Protein AF-A0A259ZW05-F1 (afdb_monomer_lite)

pLDDT: mean 81.05, std 14.57, range [41.16, 97.31]

Structure (mmCIF, N/CA/C/O backbone):
data_AF-A0A259ZW05-F1
#
_entry.id   AF-A0A259ZW05-F1
#
loop_
_atom_site.group_PDB
_atom_site.id
_atom_site.type_symbol
_atom_site.label_atom_id
_atom_site.label_alt_id
_atom_site.label_comp_id
_atom_site.label_asym_id
_atom_site.label_entity_id
_atom_site.label_seq_id
_atom_site.pdbx_PDB_ins_code
_atom_site.Cartn_x
_atom_site.Cartn_y
_atom_site.Cartn_z
_atom_site.occupancy
_atom_site.B_iso_or_equiv
_atom_site.auth_seq_id
_atom_site.auth_comp_id
_atom_site.auth_asym_id
_atom_site.auth_atom_id
_atom_site.pdbx_PDB_model_num
ATOM 1 N N . MET A 1 1 ? 11.829 -1.888 -24.736 1.00 62.25 1 MET A N 1
ATOM 2 C CA . MET A 1 1 ? 12.852 -2.125 -25.777 1.00 62.25 1 MET A CA 1
ATOM 3 C C . MET A 1 1 ? 13.952 -1.105 -25.555 1.00 62.25 1 MET A C 1
ATOM 5 O O . MET A 1 1 ? 13.604 0.051 -25.395 1.00 62.25 1 MET A O 1
ATOM 9 N N . TRP A 1 2 ? 15.216 -1.512 -25.467 1.00 65.75 2 TRP A N 1
ATOM 10 C CA . TRP A 1 2 ? 16.368 -0.613 -25.309 1.00 65.75 2 TRP A CA 1
ATOM 11 C C . TRP A 1 2 ? 17.297 -0.827 -26.500 1.00 65.75 2 TRP A C 1
ATOM 13 O O . TRP A 1 2 ? 17.481 -1.969 -26.917 1.00 65.75 2 TRP A O 1
ATOM 23 N N . LEU A 1 3 ? 17.850 0.248 -27.059 1.00 66.75 3 LEU A N 1
ATOM 24 C CA . LEU A 1 3 ? 18.883 0.150 -28.090 1.00 66.75 3 LEU A CA 1
ATOM 25 C C . LEU A 1 3 ? 20.243 0.189 -27.399 1.00 66.75 3 LEU A C 1
ATOM 27 O O . LEU A 1 3 ? 20.472 1.055 -26.555 1.00 66.75 3 LEU A O 1
ATOM 31 N N . VAL A 1 4 ? 21.122 -0.752 -27.735 1.00 68.88 4 VAL A N 1
ATOM 32 C CA . VAL A 1 4 ? 22.474 -0.839 -27.173 1.00 68.88 4 VAL A CA 1
ATOM 33 C C . VAL A 1 4 ? 23.469 -0.596 -28.299 1.00 68.88 4 VAL A C 1
ATOM 35 O O . VAL A 1 4 ? 23.402 -1.272 -29.325 1.00 68.88 4 VAL A O 1
ATOM 38 N N . ASP A 1 5 ? 24.346 0.392 -28.132 1.00 72.69 5 ASP A N 1
ATOM 39 C CA . ASP A 1 5 ? 25.420 0.655 -29.094 1.00 72.69 5 ASP A CA 1
ATOM 40 C C . ASP A 1 5 ? 26.638 -0.265 -28.886 1.00 72.69 5 ASP A C 1
ATOM 42 O O . ASP A 1 5 ? 26.682 -1.089 -27.970 1.00 72.69 5 ASP A O 1
ATOM 46 N N . ASP A 1 6 ? 27.637 -0.143 -29.758 1.00 75.75 6 ASP A N 1
ATOM 47 C CA . ASP A 1 6 ? 28.875 -0.933 -29.735 1.00 75.75 6 ASP A CA 1
ATOM 48 C C . ASP A 1 6 ? 29.765 -0.666 -28.506 1.00 75.75 6 ASP A C 1
ATOM 50 O O . ASP A 1 6 ? 30.640 -1.474 -28.187 1.00 75.75 6 ASP A O 1
ATOM 54 N N . TRP A 1 7 ? 29.504 0.418 -27.772 1.00 74.81 7 TRP A N 1
ATOM 55 C CA . TRP A 1 7 ? 30.133 0.740 -26.491 1.00 74.81 7 TRP A CA 1
ATOM 56 C C . TRP A 1 7 ? 29.320 0.272 -25.275 1.00 74.81 7 TRP A C 1
ATOM 58 O O . TRP A 1 7 ? 29.722 0.528 -24.138 1.00 74.81 7 TRP A O 1
ATOM 68 N N . GLY A 1 8 ? 28.196 -0.420 -25.483 1.00 71.00 8 GLY A N 1
ATOM 69 C CA . GLY A 1 8 ? 27.360 -0.966 -24.412 1.00 71.00 8 GLY A CA 1
ATOM 70 C C . GLY A 1 8 ? 26.461 0.064 -23.723 1.00 71.00 8 GLY A C 1
ATOM 71 O O . GLY A 1 8 ? 25.930 -0.214 -22.645 1.00 71.00 8 GLY A O 1
ATOM 72 N N . ARG A 1 9 ? 26.270 1.255 -24.303 1.00 73.44 9 ARG A N 1
ATOM 73 C CA . ARG A 1 9 ? 25.361 2.267 -23.749 1.00 73.44 9 ARG A CA 1
ATOM 74 C C . ARG A 1 9 ? 23.930 1.921 -24.135 1.00 73.44 9 ARG A C 1
ATOM 76 O O . ARG A 1 9 ? 23.610 1.812 -25.315 1.00 73.44 9 ARG A O 1
ATOM 83 N N . ALA A 1 10 ? 23.068 1.777 -23.132 1.00 72.75 10 ALA A N 1
ATOM 84 C CA . ALA A 1 10 ? 21.645 1.555 -23.335 1.00 72.75 10 ALA A CA 1
ATOM 85 C C . ALA A 1 10 ? 20.912 2.898 -23.465 1.00 72.75 10 ALA A C 1
ATOM 87 O O . ALA A 1 10 ? 20.988 3.746 -22.574 1.00 72.75 10 ALA A O 1
ATOM 88 N N . VAL A 1 11 ? 20.177 3.076 -24.560 1.00 67.12 11 VAL A N 1
ATOM 89 C CA . VAL A 1 11 ? 19.339 4.252 -24.811 1.00 67.12 11 VAL A CA 1
ATOM 90 C C . VAL A 1 11 ? 17.885 3.811 -24.900 1.00 67.12 11 VAL A C 1
ATOM 92 O O . VAL A 1 11 ? 17.554 2.861 -25.616 1.00 67.12 11 VAL A O 1
ATOM 95 N N . GLU A 1 12 ? 17.015 4.496 -24.158 1.00 61.53 12 GLU A N 1
ATOM 96 C CA . GLU A 1 12 ? 15.575 4.307 -24.283 1.00 61.53 12 GLU A CA 1
ATOM 97 C C . GLU A 1 12 ? 15.138 4.894 -25.632 1.00 61.53 12 GLU A C 1
ATOM 99 O O . GLU A 1 12 ? 15.329 6.091 -25.862 1.00 61.53 12 GLU A O 1
ATOM 104 N N . PRO A 1 13 ? 14.597 4.083 -26.555 1.00 63.75 13 PRO A N 1
ATOM 105 C CA . PRO A 1 13 ? 14.152 4.576 -27.841 1.00 63.75 13 PRO A CA 1
ATOM 106 C C . PRO A 1 13 ? 12.930 5.471 -27.632 1.00 63.75 13 PRO A C 1
ATOM 108 O O . PRO A 1 13 ? 11.818 4.997 -27.400 1.00 63.75 13 PRO A O 1
ATOM 111 N N . THR A 1 14 ? 13.142 6.778 -27.726 1.00 63.81 14 THR A N 1
ATOM 112 C CA . THR A 1 14 ? 12.075 7.772 -27.817 1.00 63.81 14 THR A CA 1
ATOM 113 C C . THR A 1 14 ? 11.709 8.015 -29.278 1.00 63.81 14 THR A C 1
ATOM 115 O O . THR A 1 14 ? 12.445 7.652 -30.201 1.00 63.81 14 THR A O 1
ATOM 118 N N . LEU A 1 15 ? 10.535 8.606 -29.512 1.00 67.25 15 LEU A N 1
ATOM 119 C CA . LEU A 1 15 ? 10.143 9.010 -30.858 1.00 67.25 15 LEU A CA 1
ATOM 120 C C . LEU A 1 15 ? 11.177 10.002 -31.408 1.00 67.25 15 LEU A C 1
ATOM 122 O O . LEU A 1 15 ? 11.442 11.003 -30.738 1.00 67.25 15 LEU A O 1
ATOM 126 N N . PRO A 1 16 ? 11.734 9.770 -32.614 1.00 66.62 16 PRO A N 1
ATOM 127 C CA . PRO A 1 16 ? 12.626 10.732 -33.244 1.00 66.62 16 PRO A CA 1
ATOM 128 C C . PRO A 1 16 ? 11.938 12.092 -33.304 1.00 66.62 16 PRO A C 1
ATOM 130 O O . PRO A 1 16 ? 10.786 12.179 -33.723 1.00 66.62 16 PRO A O 1
ATOM 133 N N . ILE A 1 17 ? 12.616 13.148 -32.875 1.00 73.25 17 ILE A N 1
ATOM 134 C CA . ILE A 1 17 ? 12.099 14.518 -32.939 1.00 73.25 17 ILE A CA 1
ATOM 135 C C . ILE A 1 17 ? 12.639 15.205 -34.192 1.00 73.25 17 ILE A C 1
ATOM 137 O O . ILE A 1 17 ? 13.817 15.082 -34.521 1.00 73.25 17 ILE A O 1
ATOM 141 N N . GLY A 1 18 ? 11.759 15.890 -34.924 1.00 66.50 18 GLY A N 1
ATOM 142 C CA . GLY A 1 18 ? 12.154 16.714 -36.068 1.00 66.50 18 GLY A CA 1
ATOM 143 C C . GLY A 1 18 ? 12.837 18.013 -35.631 1.00 66.50 18 GLY A C 1
ATOM 144 O O . GLY A 1 18 ? 12.901 18.325 -34.443 1.00 66.50 18 GLY A O 1
ATOM 145 N N . GLU A 1 19 ? 13.283 18.818 -36.597 1.00 72.62 19 GLU A N 1
ATOM 146 C CA . GLU A 1 19 ? 14.005 20.084 -36.356 1.00 72.62 19 GLU A CA 1
ATOM 147 C C . GLU A 1 19 ? 13.226 21.098 -35.495 1.00 72.62 19 GLU A C 1
ATOM 149 O O . GLU A 1 19 ? 13.811 21.991 -34.891 1.00 72.62 19 GLU A O 1
ATOM 154 N N . CYS A 1 20 ? 11.905 20.937 -35.392 1.00 76.00 20 CYS A N 1
ATOM 155 C CA . CYS A 1 20 ? 11.025 21.781 -34.585 1.00 76.00 20 CYS A CA 1
ATOM 156 C C . CYS A 1 20 ? 10.724 21.205 -33.186 1.00 76.00 20 CYS A C 1
ATOM 158 O O . CYS A 1 20 ? 9.842 21.716 -32.500 1.00 76.00 20 CYS A O 1
ATOM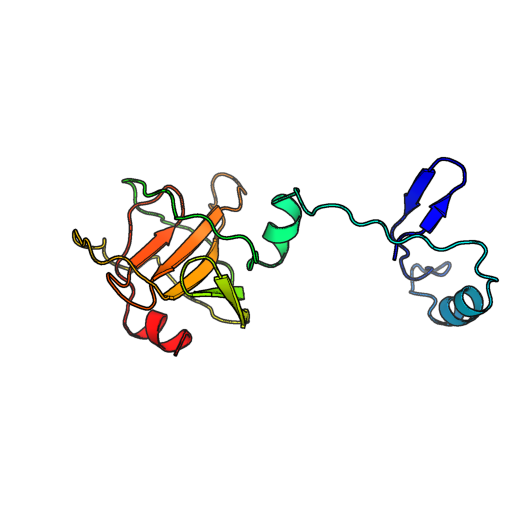 160 N N . GLY A 1 21 ? 11.372 20.105 -32.783 1.00 71.25 21 GLY A N 1
ATOM 161 C CA . GLY A 1 21 ? 11.099 19.416 -31.513 1.00 71.25 21 GLY A CA 1
ATOM 162 C C . GLY A 1 21 ? 9.785 18.623 -31.485 1.00 71.25 21 GLY A C 1
ATOM 163 O O . GLY A 1 21 ? 9.381 18.136 -30.433 1.00 71.25 21 GLY A O 1
ATOM 164 N N . VAL A 1 22 ? 9.107 18.480 -32.629 1.00 72.00 22 VAL A N 1
ATOM 165 C CA . VAL A 1 22 ? 7.852 17.723 -32.753 1.00 72.00 22 VAL A CA 1
ATOM 166 C C . VAL A 1 22 ? 8.160 16.245 -33.035 1.00 72.00 22 VAL A C 1
ATOM 168 O O . VAL A 1 22 ? 9.042 15.972 -33.857 1.00 72.00 22 VAL A O 1
ATOM 171 N N . PRO A 1 23 ? 7.440 15.286 -32.416 1.00 71.88 23 PRO A N 1
ATOM 172 C CA . PRO A 1 23 ? 7.599 13.865 -32.709 1.00 71.88 23 PRO A CA 1
ATOM 173 C C . PRO A 1 23 ? 7.392 13.557 -34.196 1.00 71.88 23 PRO A C 1
ATOM 175 O O . PRO A 1 23 ? 6.318 13.761 -34.763 1.00 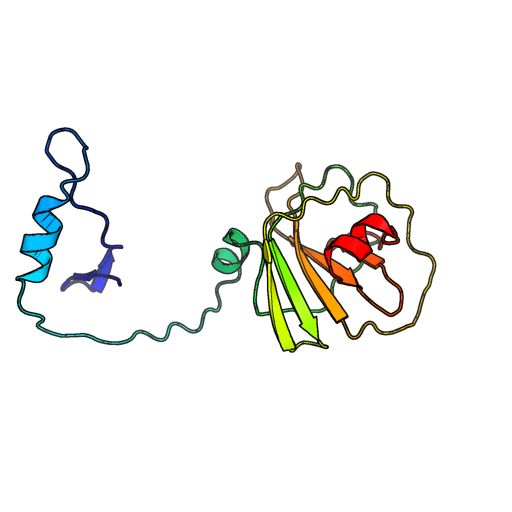71.88 23 PRO A O 1
ATOM 178 N N . ASN A 1 24 ? 8.430 13.026 -34.830 1.00 71.38 24 ASN A N 1
ATOM 179 C CA . ASN A 1 24 ? 8.428 12.585 -36.213 1.00 71.38 24 ASN A CA 1
ATOM 180 C C . ASN A 1 24 ? 7.947 11.131 -36.280 1.00 71.38 24 ASN A C 1
ATOM 182 O O . ASN A 1 24 ? 8.724 10.181 -36.379 1.00 71.38 24 ASN A O 1
ATOM 186 N N . VAL A 1 25 ? 6.628 10.957 -36.229 1.00 69.88 25 VAL A N 1
ATOM 187 C CA . VAL A 1 25 ? 5.980 9.638 -36.304 1.00 69.88 25 VAL A CA 1
ATOM 188 C C . VAL A 1 25 ? 6.253 8.903 -37.621 1.00 69.88 25 VAL A C 1
ATOM 190 O O . VAL A 1 25 ? 6.273 7.674 -37.635 1.00 69.88 25 VAL A O 1
ATOM 193 N N . SER A 1 26 ? 6.534 9.622 -38.715 1.00 68.69 26 SER A N 1
ATOM 194 C CA . SER A 1 26 ? 6.933 9.011 -39.992 1.00 68.69 26 SER A CA 1
ATOM 195 C C . SER A 1 26 ? 8.258 8.253 -39.898 1.00 68.69 26 SER A C 1
ATOM 197 O O . SER A 1 26 ? 8.402 7.220 -40.548 1.00 68.69 26 SER A O 1
ATOM 199 N N . ALA A 1 27 ? 9.183 8.681 -39.033 1.00 68.56 27 ALA A N 1
ATOM 200 C CA . ALA A 1 27 ? 10.466 8.005 -38.842 1.00 68.56 27 ALA A CA 1
ATOM 201 C C . ALA A 1 27 ? 10.326 6.609 -38.199 1.00 68.56 27 ALA A C 1
ATOM 203 O O . ALA A 1 27 ? 11.192 5.756 -38.382 1.00 68.56 27 ALA A O 1
ATOM 204 N N . ILE A 1 28 ? 9.212 6.320 -37.511 1.00 70.12 28 ILE A N 1
ATOM 205 C CA . ILE A 1 28 ? 8.919 4.972 -36.988 1.00 70.12 28 ILE A CA 1
ATOM 206 C C . ILE A 1 28 ? 8.817 3.962 -38.134 1.00 70.12 28 ILE A C 1
ATOM 208 O O . ILE A 1 28 ? 9.280 2.827 -38.011 1.00 70.12 28 ILE A O 1
ATOM 212 N N . ALA A 1 29 ? 8.206 4.361 -39.254 1.00 69.88 29 ALA A N 1
ATOM 213 C CA . ALA A 1 29 ? 8.060 3.489 -40.412 1.00 69.88 29 ALA A CA 1
ATOM 214 C C . ALA A 1 29 ? 9.422 3.127 -41.020 1.00 69.88 29 ALA A C 1
ATOM 216 O O . ALA A 1 29 ? 9.569 2.026 -41.540 1.00 69.88 29 ALA A O 1
ATOM 217 N N . ASP A 1 30 ? 10.412 4.013 -40.916 1.00 71.25 30 ASP A N 1
ATOM 218 C CA . ASP A 1 30 ? 11.773 3.764 -41.389 1.00 71.25 30 ASP A CA 1
ATOM 219 C C . ASP A 1 30 ? 12.589 2.927 -40.398 1.00 71.25 30 ASP A C 1
ATOM 221 O O . ASP A 1 30 ? 13.294 2.014 -40.822 1.00 71.25 30 ASP A O 1
ATOM 225 N N . ILE A 1 31 ? 12.406 3.124 -39.086 1.00 68.50 31 ILE A N 1
ATOM 226 C CA . ILE A 1 31 ? 12.978 2.238 -38.053 1.00 68.50 31 ILE A CA 1
ATOM 227 C C . ILE A 1 31 ? 12.490 0.795 -38.249 1.00 68.50 31 ILE A C 1
ATOM 229 O O . ILE A 1 31 ? 13.281 -0.141 -38.168 1.00 68.50 31 ILE A O 1
ATOM 233 N N . ARG A 1 32 ? 11.209 0.596 -38.586 1.00 70.06 32 ARG A N 1
ATOM 234 C CA . ARG A 1 32 ? 10.643 -0.737 -38.876 1.00 70.06 32 ARG A CA 1
ATOM 235 C C . ARG A 1 32 ? 11.225 -1.413 -40.122 1.00 70.06 32 ARG A C 1
ATOM 237 O O . ARG A 1 32 ? 11.030 -2.612 -40.286 1.00 70.06 32 ARG A O 1
ATOM 244 N N . LYS A 1 33 ? 11.897 -0.668 -41.004 1.00 76.62 33 LYS A N 1
ATOM 245 C CA . LYS A 1 33 ? 12.575 -1.217 -42.191 1.00 76.62 33 LYS A CA 1
ATOM 246 C C . LYS A 1 33 ? 14.017 -1.638 -41.899 1.00 76.62 33 LYS A C 1
ATOM 248 O O . LYS A 1 33 ? 14.642 -2.239 -42.771 1.00 76.62 33 LYS A O 1
ATOM 253 N N . LEU A 1 34 ? 14.561 -1.305 -40.726 1.00 74.38 34 LEU A N 1
ATOM 254 C CA . LEU A 1 34 ? 15.914 -1.702 -40.350 1.00 74.38 34 LEU A CA 1
ATOM 255 C C . LEU A 1 34 ? 15.997 -3.223 -40.216 1.00 74.38 34 LEU A C 1
ATOM 257 O O . LEU A 1 34 ? 15.098 -3.872 -39.683 1.00 74.38 34 LEU A O 1
ATOM 261 N N . TYR A 1 35 ? 17.100 -3.786 -40.701 1.00 75.00 35 TYR A N 1
ATOM 262 C CA . TYR A 1 35 ? 17.367 -5.207 -40.552 1.00 75.00 35 TYR A CA 1
ATOM 263 C C . TYR A 1 35 ? 17.788 -5.488 -39.108 1.00 75.00 35 TYR A C 1
ATOM 265 O O . TYR A 1 35 ? 18.792 -4.950 -38.637 1.00 75.00 35 TYR A O 1
ATOM 273 N N . LEU A 1 36 ? 17.018 -6.316 -38.402 1.00 72.12 36 LEU A N 1
ATOM 274 C CA . LEU A 1 36 ? 17.359 -6.746 -37.052 1.00 72.12 36 LEU A CA 1
ATOM 275 C C . LEU A 1 36 ? 18.614 -7.624 -37.113 1.00 72.12 36 LEU A C 1
ATOM 277 O O . LEU A 1 36 ? 18.591 -8.716 -37.675 1.00 72.12 36 LEU A O 1
ATOM 281 N N . VAL A 1 37 ? 19.715 -7.131 -36.550 1.00 79.19 37 VAL A N 1
ATOM 282 C CA . VAL A 1 37 ? 20.992 -7.859 -36.528 1.00 79.19 37 VAL A CA 1
ATOM 283 C C . VAL A 1 37 ? 21.033 -8.860 -35.374 1.00 79.19 37 VAL A C 1
ATOM 285 O O . VAL A 1 37 ? 21.515 -9.974 -35.553 1.00 79.19 37 VAL A O 1
ATOM 288 N N . ASN A 1 38 ? 20.540 -8.469 -34.195 1.00 69.44 38 ASN A N 1
ATOM 289 C CA . ASN A 1 38 ? 20.495 -9.318 -33.009 1.00 69.44 38 ASN A CA 1
ATOM 290 C C . ASN A 1 38 ? 19.421 -8.820 -32.027 1.00 69.44 38 ASN A C 1
ATOM 292 O O . ASN A 1 38 ? 19.156 -7.620 -31.957 1.00 69.44 38 ASN A O 1
ATOM 296 N N . GLU A 1 39 ? 18.853 -9.736 -31.252 1.00 76.25 39 GLU A N 1
ATOM 297 C CA . GLU A 1 39 ? 17.930 -9.467 -30.151 1.00 76.25 39 GLU A CA 1
ATOM 298 C C . GLU A 1 39 ? 18.326 -10.362 -28.980 1.00 76.25 39 GLU A C 1
ATOM 300 O O . GLU A 1 39 ? 18.641 -11.540 -29.153 1.00 76.25 39 GLU A O 1
ATOM 305 N N . PHE A 1 40 ? 18.346 -9.795 -27.782 1.00 73.88 40 PHE A N 1
ATOM 306 C CA . PHE A 1 40 ? 18.594 -10.545 -26.566 1.00 73.88 40 PHE A CA 1
ATOM 307 C C . PHE A 1 40 ? 17.651 -10.053 -25.481 1.00 73.88 40 PHE A C 1
ATOM 309 O O . PHE A 1 40 ? 17.585 -8.859 -25.179 1.00 73.88 40 PHE A O 1
ATOM 316 N N . ASP A 1 41 ? 16.937 -10.993 -24.872 1.00 62.31 41 ASP A N 1
ATOM 317 C CA . ASP A 1 41 ? 16.110 -10.703 -23.716 1.00 62.31 41 ASP A CA 1
ATOM 318 C C . ASP A 1 41 ? 17.005 -10.506 -22.502 1.00 62.31 41 ASP A C 1
ATOM 320 O O . ASP A 1 41 ? 17.689 -11.421 -22.033 1.00 62.31 41 ASP A O 1
ATOM 324 N N . HIS A 1 42 ? 16.999 -9.287 -21.972 1.00 56.12 42 HIS A N 1
ATOM 325 C CA . HIS A 1 42 ? 17.666 -9.012 -20.715 1.00 56.12 42 HIS A CA 1
ATOM 326 C C . HIS A 1 42 ? 16.672 -9.186 -19.567 1.00 56.12 42 HIS A C 1
ATOM 328 O O . HIS A 1 42 ? 15.891 -8.288 -19.251 1.00 56.12 42 HIS A O 1
ATOM 334 N N . SER A 1 43 ? 16.699 -10.359 -18.927 1.00 49.69 43 SER A N 1
ATOM 335 C CA . SER A 1 43 ? 16.061 -10.552 -17.624 1.00 49.69 43 SER A CA 1
ATOM 336 C C . SER A 1 43 ? 16.884 -9.833 -16.565 1.00 49.69 43 SER A C 1
ATOM 338 O O . SER A 1 43 ? 17.766 -10.409 -15.933 1.00 49.69 43 SER A O 1
ATOM 340 N N . ILE A 1 44 ? 16.605 -8.549 -16.387 1.00 52.59 44 ILE A N 1
ATOM 341 C CA . ILE A 1 44 ? 17.059 -7.824 -15.209 1.00 52.59 44 ILE A CA 1
ATOM 342 C C . ILE A 1 44 ? 16.164 -8.325 -14.069 1.00 52.59 44 ILE A C 1
ATOM 344 O O . ILE A 1 44 ? 14.953 -8.085 -14.130 1.00 52.59 44 ILE A O 1
ATOM 348 N N . PRO A 1 45 ? 16.682 -9.039 -13.050 1.00 49.56 45 PRO A N 1
ATOM 349 C CA . PRO A 1 45 ? 15.908 -9.225 -11.835 1.00 49.56 45 PRO A CA 1
ATOM 350 C C . PRO A 1 45 ? 15.590 -7.815 -11.341 1.00 49.56 45 PRO A C 1
ATOM 352 O O . PRO A 1 45 ? 16.502 -7.018 -11.122 1.00 49.56 45 PRO A O 1
ATOM 355 N N . ILE A 1 46 ? 14.307 -7.459 -11.281 1.00 48.16 46 ILE A N 1
ATOM 356 C CA . ILE A 1 46 ? 13.864 -6.142 -10.824 1.00 48.16 46 ILE A CA 1
ATOM 357 C C . ILE A 1 46 ? 14.168 -6.085 -9.323 1.00 48.16 46 ILE A C 1
ATOM 359 O O . ILE A 1 46 ? 13.317 -6.365 -8.490 1.00 48.16 46 ILE A O 1
ATOM 363 N N . VAL A 1 47 ? 15.419 -5.791 -8.975 1.00 44.34 47 VAL A N 1
ATOM 364 C CA . VAL A 1 47 ? 15.878 -5.564 -7.599 1.00 44.34 47 VAL A CA 1
ATOM 365 C C . VAL A 1 47 ? 16.090 -4.070 -7.369 1.00 44.34 47 VAL A C 1
ATOM 367 O O . VAL A 1 47 ? 16.908 -3.677 -6.547 1.00 44.34 47 VAL A O 1
ATOM 370 N N . ASP A 1 48 ? 15.355 -3.221 -8.092 1.00 43.50 48 ASP A N 1
ATOM 371 C CA . ASP A 1 48 ? 15.272 -1.807 -7.750 1.00 43.50 48 ASP A CA 1
ATOM 372 C C . ASP A 1 48 ? 13.856 -1.451 -7.266 1.00 43.50 48 ASP A C 1
ATOM 374 O O . ASP A 1 48 ? 12.951 -1.225 -8.082 1.00 43.50 48 ASP A O 1
ATOM 378 N N . PRO A 1 49 ? 13.647 -1.375 -5.937 1.00 49.41 49 PRO A N 1
ATOM 379 C CA . PRO A 1 49 ? 12.417 -0.862 -5.342 1.00 49.41 49 PRO A CA 1
ATOM 380 C C . PRO A 1 49 ? 12.056 0.545 -5.841 1.00 49.41 49 PRO A C 1
ATOM 382 O O . PRO A 1 49 ? 10.890 0.931 -5.766 1.00 49.41 49 PRO A O 1
ATOM 385 N N . GLN A 1 50 ? 13.017 1.321 -6.365 1.00 44.59 50 GLN A N 1
ATOM 386 C CA . GLN A 1 50 ? 12.779 2.691 -6.821 1.00 44.59 50 GLN A CA 1
ATOM 387 C C . GLN A 1 50 ? 11.916 2.781 -8.081 1.00 44.59 50 GLN A C 1
ATOM 389 O O . GLN A 1 50 ? 11.159 3.742 -8.210 1.00 44.59 50 GLN A O 1
ATOM 394 N N . ARG A 1 51 ? 11.929 1.780 -8.974 1.00 41.16 51 ARG A N 1
ATOM 395 C CA . ARG A 1 51 ? 11.032 1.785 -10.149 1.00 41.16 51 ARG A CA 1
ATOM 396 C C . ARG A 1 51 ? 9.602 1.354 -9.824 1.00 41.16 51 ARG A C 1
ATOM 398 O O . ARG A 1 51 ? 8.671 1.877 -10.428 1.00 41.16 51 ARG A O 1
ATOM 405 N N . LEU A 1 52 ? 9.410 0.476 -8.839 1.00 46.69 52 LEU A N 1
ATOM 406 C CA . LEU A 1 52 ? 8.078 0.066 -8.363 1.00 46.69 52 LEU A CA 1
ATOM 407 C C . LEU A 1 52 ? 7.374 1.164 -7.543 1.00 46.69 52 LEU A C 1
ATOM 409 O O . LEU A 1 52 ? 6.157 1.134 -7.380 1.00 46.69 52 LEU A O 1
ATOM 413 N N . ARG A 1 53 ? 8.126 2.167 -7.067 1.00 48.09 53 ARG A N 1
ATOM 414 C CA . ARG A 1 53 ? 7.598 3.352 -6.372 1.00 48.09 53 ARG A CA 1
ATOM 415 C C . ARG A 1 53 ? 6.846 4.323 -7.294 1.00 48.09 53 ARG A C 1
ATOM 417 O O . ARG A 1 53 ? 6.066 5.120 -6.789 1.00 48.09 53 ARG A O 1
ATOM 424 N N . VAL A 1 54 ? 7.032 4.257 -8.619 1.00 46.47 54 VAL A N 1
ATOM 425 C CA . VAL A 1 54 ? 6.368 5.180 -9.567 1.00 46.47 54 VAL A CA 1
ATOM 426 C C . VAL A 1 54 ? 4.922 4.759 -9.870 1.00 46.47 54 VAL A C 1
ATOM 428 O O . VAL A 1 54 ? 4.093 5.608 -10.176 1.00 46.47 54 VAL A O 1
ATOM 431 N N . SER A 1 55 ? 4.590 3.469 -9.740 1.00 59.28 55 SER A N 1
ATOM 432 C CA . SER A 1 55 ? 3.243 2.935 -10.009 1.00 59.28 55 SER A CA 1
ATOM 433 C C . SER A 1 55 ? 2.367 2.760 -8.764 1.00 59.28 55 SER A C 1
ATOM 435 O O . SER A 1 55 ? 1.260 2.246 -8.889 1.00 59.28 55 SER A O 1
ATOM 437 N N . SER A 1 56 ? 2.846 3.131 -7.567 1.00 74.12 56 SER A N 1
ATOM 438 C CA . SER A 1 56 ? 2.208 2.921 -6.247 1.00 74.12 56 SER A CA 1
ATOM 439 C C . SER A 1 56 ? 1.831 1.472 -5.878 1.00 74.12 56 SER A C 1
ATOM 441 O O . SER A 1 56 ? 1.642 1.175 -4.706 1.00 74.12 56 SER A O 1
ATOM 443 N N . CYS A 1 57 ? 1.790 0.549 -6.835 1.00 79.44 57 CYS A N 1
ATOM 444 C CA . CYS A 1 57 ? 1.502 -0.868 -6.677 1.00 79.44 57 CYS A CA 1
ATOM 445 C C . CYS A 1 57 ? 2.745 -1.670 -7.082 1.00 79.44 57 CYS A C 1
ATOM 447 O O . CYS A 1 57 ? 3.138 -1.717 -8.250 1.00 79.44 57 CYS A O 1
ATOM 449 N N . SER A 1 58 ? 3.374 -2.273 -6.071 1.00 75.88 58 SER A N 1
ATOM 450 C CA . SER A 1 58 ? 4.474 -3.228 -6.194 1.00 75.88 58 SER A CA 1
ATOM 451 C C . SER A 1 58 ? 3.928 -4.647 -6.018 1.00 75.88 58 SER A C 1
ATOM 453 O O . SER A 1 58 ? 3.256 -4.887 -5.016 1.00 75.88 58 SER A O 1
ATOM 455 N N . PRO A 1 59 ? 4.245 -5.616 -6.901 1.00 70.62 59 PRO A N 1
ATOM 456 C CA . PRO A 1 59 ? 3.856 -7.015 -6.706 1.00 70.62 59 PRO A CA 1
ATOM 457 C C . PRO A 1 59 ? 4.639 -7.686 -5.564 1.00 70.62 59 PRO A C 1
ATOM 459 O O . PRO A 1 59 ? 4.303 -8.792 -5.150 1.00 70.62 59 PRO A O 1
ATOM 462 N N . HIS A 1 60 ? 5.680 -7.026 -5.049 1.00 70.06 60 HIS A N 1
ATOM 463 C CA . HIS A 1 60 ? 6.406 -7.447 -3.860 1.00 70.06 60 HIS A CA 1
ATOM 464 C C . HIS A 1 60 ? 5.857 -6.714 -2.643 1.00 70.06 60 HIS A C 1
ATOM 466 O O . HIS A 1 60 ? 5.920 -5.483 -2.578 1.00 70.06 60 HIS A O 1
ATOM 472 N N . PHE A 1 61 ? 5.354 -7.490 -1.687 1.00 80.62 61 PHE A N 1
ATOM 473 C CA . PHE A 1 61 ? 4.824 -7.009 -0.421 1.00 80.62 61 PHE A CA 1
ATOM 474 C C . PHE A 1 61 ? 5.649 -7.561 0.745 1.00 80.62 61 PHE A C 1
ATOM 476 O O . PHE A 1 61 ? 5.998 -8.742 0.774 1.00 80.62 61 PHE A O 1
ATOM 483 N N . ALA A 1 62 ? 5.933 -6.691 1.707 1.00 85.38 62 ALA A N 1
ATOM 484 C CA . ALA A 1 62 ? 6.472 -7.032 3.013 1.00 85.38 62 ALA A CA 1
ATOM 485 C C . ALA A 1 62 ? 5.540 -6.448 4.075 1.00 85.38 62 ALA A C 1
ATOM 487 O O . ALA A 1 62 ? 4.890 -5.432 3.828 1.00 85.38 62 ALA A O 1
ATOM 488 N N . ASP A 1 63 ? 5.466 -7.084 5.244 1.00 89.12 63 ASP A N 1
ATOM 489 C CA . ASP A 1 63 ? 4.600 -6.584 6.309 1.00 89.12 63 ASP A CA 1
ATOM 490 C C . ASP A 1 63 ? 5.013 -5.173 6.760 1.00 89.12 63 ASP A C 1
ATOM 492 O O . ASP A 1 63 ? 6.210 -4.865 6.809 1.00 89.12 63 ASP A O 1
ATOM 496 N N . PRO A 1 64 ? 4.031 -4.317 7.100 1.00 90.56 64 PRO A N 1
ATOM 497 C CA . PRO A 1 64 ? 4.303 -2.929 7.421 1.00 90.56 64 PRO A CA 1
ATOM 498 C C . PRO A 1 64 ? 5.057 -2.794 8.743 1.00 90.56 64 PRO A C 1
ATOM 500 O O . PRO A 1 64 ? 4.786 -3.496 9.723 1.00 90.56 64 PRO A O 1
ATOM 503 N N . VAL A 1 65 ? 5.976 -1.832 8.795 1.00 91.12 65 VAL A N 1
ATOM 504 C CA . VAL A 1 65 ? 6.715 -1.507 10.021 1.00 91.12 65 VAL A CA 1
ATOM 505 C C . VAL A 1 65 ? 5.904 -0.493 10.818 1.00 91.12 65 VAL A C 1
ATOM 507 O O . VAL A 1 65 ? 5.785 0.659 10.420 1.00 91.12 65 VAL A O 1
ATOM 510 N N . THR A 1 66 ? 5.339 -0.889 11.955 1.00 91.38 66 THR A N 1
ATOM 511 C CA . THR A 1 66 ? 4.507 0.011 12.769 1.00 91.38 66 THR A CA 1
ATOM 512 C C . THR A 1 66 ? 5.354 0.964 13.612 1.00 91.38 66 THR A C 1
ATOM 514 O O . THR A 1 66 ? 6.255 0.522 14.328 1.00 91.38 66 THR A O 1
ATOM 517 N N . GLY A 1 67 ? 5.026 2.254 13.574 1.00 90.62 67 GLY A N 1
ATOM 518 C CA . GLY A 1 67 ? 5.566 3.279 14.470 1.00 90.62 67 GLY A CA 1
ATOM 519 C C . GLY A 1 67 ? 4.628 3.612 15.632 1.00 90.62 67 GLY A C 1
ATOM 520 O O . GLY A 1 67 ? 3.625 2.938 15.865 1.00 90.62 67 GLY A O 1
ATOM 521 N N . THR A 1 68 ? 4.957 4.676 16.364 1.00 88.75 68 THR A N 1
ATOM 522 C CA . THR A 1 68 ? 4.160 5.187 17.498 1.00 88.75 68 THR A CA 1
ATOM 523 C C . THR A 1 68 ? 3.576 6.576 17.256 1.00 88.75 68 THR A C 1
ATOM 525 O O . THR A 1 68 ? 2.716 7.013 18.014 1.00 88.75 68 THR A O 1
ATOM 528 N N . THR A 1 69 ? 4.025 7.272 16.213 1.00 88.81 69 THR A N 1
ATOM 529 C CA . THR A 1 69 ? 3.586 8.624 15.862 1.00 88.81 69 THR A CA 1
ATOM 530 C C . THR A 1 69 ? 2.533 8.586 14.766 1.00 88.81 69 THR A C 1
ATOM 532 O O . THR A 1 69 ? 2.620 7.780 13.842 1.00 88.81 69 THR A O 1
ATOM 535 N N . GLU A 1 70 ? 1.547 9.475 14.837 1.00 86.75 70 GLU A N 1
ATOM 536 C CA . GLU A 1 70 ? 0.562 9.628 13.765 1.00 86.75 70 GLU A CA 1
ATOM 537 C C . GLU A 1 70 ? 1.231 10.072 12.454 1.00 86.75 70 GLU A C 1
ATOM 539 O O . GLU A 1 70 ? 2.285 10.714 12.448 1.00 86.75 70 GLU A O 1
ATOM 544 N N . GLY A 1 71 ? 0.645 9.664 11.330 1.00 81.38 71 GLY A N 1
ATOM 545 C CA . GLY A 1 71 ? 1.078 10.047 9.990 1.00 81.38 71 GLY A CA 1
ATOM 546 C C . GLY A 1 71 ? 0.254 11.211 9.466 1.00 81.38 71 GLY A C 1
ATOM 547 O O . GLY A 1 71 ? -0.641 10.991 8.656 1.00 81.38 71 GLY A O 1
ATOM 548 N N . THR A 1 72 ? 0.534 12.424 9.943 1.00 84.25 72 THR A N 1
ATOM 549 C CA . THR A 1 72 ? -0.133 13.650 9.482 1.00 84.25 72 THR A CA 1
ATOM 550 C C . THR A 1 72 ? 0.537 14.216 8.229 1.00 84.25 72 THR A C 1
ATOM 552 O O . THR A 1 72 ? 1.758 14.138 8.065 1.00 84.25 72 THR A O 1
ATOM 555 N N . GLY A 1 73 ? -0.257 14.796 7.328 1.00 85.81 73 GLY A N 1
ATOM 556 C CA . GLY A 1 73 ? 0.237 15.418 6.096 1.00 85.81 73 GLY A CA 1
ATOM 557 C C . GLY A 1 73 ? 0.809 14.424 5.081 1.00 85.81 73 GLY A C 1
ATOM 558 O O . GLY A 1 73 ? 1.701 14.779 4.304 1.00 85.81 73 GLY A O 1
ATOM 559 N N . LEU A 1 74 ? 0.337 13.175 5.098 1.00 88.81 74 LEU A N 1
ATOM 560 C CA . LEU A 1 74 ? 0.809 12.134 4.187 1.00 88.81 74 LEU A CA 1
ATOM 561 C C . LEU A 1 74 ? 0.030 12.187 2.872 1.00 88.81 74 LEU A C 1
ATOM 563 O O . LEU A 1 74 ? -1.198 12.126 2.844 1.00 88.81 74 LEU A O 1
ATOM 567 N N . THR A 1 75 ? 0.751 12.242 1.755 1.00 89.44 75 THR A N 1
ATOM 568 C CA . THR A 1 75 ? 0.135 12.138 0.428 1.00 89.44 75 THR A CA 1
ATOM 569 C C . THR A 1 75 ? 0.109 10.678 0.006 1.00 89.44 75 THR A C 1
ATOM 571 O O . THR A 1 75 ? 1.159 10.094 -0.258 1.00 89.44 75 THR A O 1
ATOM 574 N N . VAL A 1 76 ? -1.085 10.091 -0.044 1.00 90.69 76 VAL A N 1
ATOM 575 C CA . VAL A 1 76 ? -1.311 8.677 -0.375 1.00 90.69 76 VAL A CA 1
ATOM 576 C C . VAL A 1 76 ? -1.495 8.499 -1.887 1.00 90.69 76 VAL A C 1
ATOM 578 O O . VAL A 1 76 ? -2.125 9.326 -2.549 1.00 90.69 76 VAL A O 1
ATOM 581 N N . GLY A 1 77 ? -0.926 7.427 -2.436 1.00 88.31 77 GLY A N 1
ATOM 582 C CA . GLY A 1 77 ? -1.100 7.016 -3.827 1.00 88.31 77 GLY A CA 1
ATOM 583 C C . GLY A 1 77 ? -2.528 6.560 -4.128 1.00 88.31 77 GLY A C 1
ATOM 584 O O . GLY A 1 77 ? -3.305 6.255 -3.229 1.00 88.31 77 GLY A O 1
ATOM 585 N N . TYR A 1 78 ? -2.878 6.52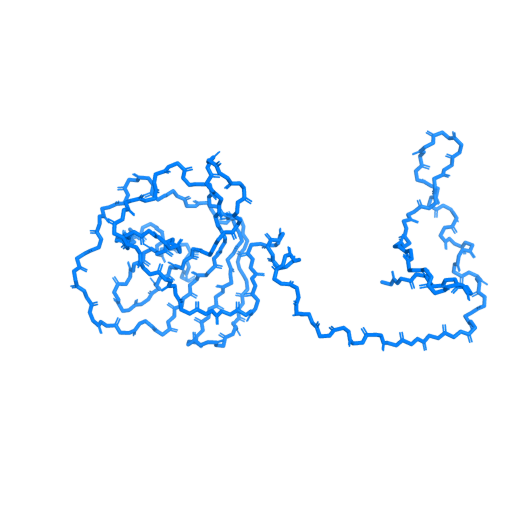1 -5.413 1.00 88.75 78 TYR A N 1
ATOM 586 C CA . TYR A 1 78 ? -4.238 6.202 -5.875 1.00 88.75 78 TYR A CA 1
ATOM 587 C C . TYR A 1 78 ? -4.370 4.827 -6.543 1.00 88.75 78 TYR A C 1
ATOM 589 O O . TYR A 1 78 ? -5.468 4.416 -6.913 1.00 88.75 78 TYR A O 1
ATOM 597 N N . THR A 1 79 ? -3.256 4.112 -6.685 1.00 89.25 79 THR A N 1
ATOM 598 C CA . THR A 1 79 ? -3.204 2.755 -7.232 1.00 89.25 79 THR A CA 1
ATOM 599 C C . THR A 1 79 ? -2.802 1.780 -6.131 1.00 89.25 79 THR A C 1
ATOM 601 O O . THR A 1 79 ? -1.811 2.000 -5.428 1.00 89.25 79 THR A O 1
ATOM 604 N N . TYR A 1 80 ? -3.568 0.700 -5.984 1.00 92.31 80 TYR A N 1
ATOM 605 C CA . TYR A 1 80 ? -3.436 -0.293 -4.921 1.00 92.31 80 TYR A CA 1
ATOM 606 C C . TYR A 1 80 ? -3.215 -1.693 -5.493 1.00 92.31 80 TYR A C 1
ATOM 608 O O . TYR A 1 80 ? -3.971 -2.151 -6.346 1.00 92.31 80 TYR A O 1
ATOM 616 N N . CYS A 1 81 ? -2.230 -2.409 -4.960 1.00 92.75 81 CYS A N 1
ATOM 617 C CA . CYS A 1 81 ? -2.056 -3.846 -5.157 1.00 92.75 81 CYS A CA 1
ATOM 618 C C . CYS A 1 81 ? -2.840 -4.614 -4.088 1.00 92.75 81 CYS A C 1
ATOM 620 O O . CYS A 1 81 ? -2.661 -4.371 -2.895 1.00 92.75 81 CYS A O 1
ATOM 622 N N . LEU A 1 82 ? -3.669 -5.571 -4.497 1.00 94.44 82 LEU A N 1
ATOM 623 C CA . LEU A 1 82 ? -4.373 -6.469 -3.588 1.00 94.44 82 LEU A CA 1
ATOM 624 C C . LEU A 1 82 ? -3.595 -7.767 -3.421 1.00 94.44 82 LEU A C 1
ATOM 626 O O . LEU A 1 82 ? -3.127 -8.347 -4.402 1.00 94.44 82 LEU A O 1
ATOM 630 N N . PHE A 1 83 ? -3.541 -8.239 -2.182 1.00 94.38 83 PHE A N 1
ATOM 631 C CA . PHE A 1 83 ? -2.850 -9.456 -1.784 1.00 94.38 83 PHE A CA 1
ATOM 632 C C . PHE A 1 83 ? -3.768 -10.398 -1.007 1.00 94.38 83 PHE A C 1
ATOM 634 O O . PHE A 1 83 ? -4.593 -9.946 -0.207 1.00 94.38 83 PHE A O 1
ATOM 641 N N . ASP A 1 84 ? -3.569 -11.699 -1.225 1.00 94.00 84 ASP A N 1
ATOM 642 C CA . ASP A 1 84 ? -4.011 -12.784 -0.345 1.00 94.00 84 ASP A CA 1
ATOM 643 C C . ASP A 1 84 ? -2.766 -13.444 0.279 1.00 94.00 84 ASP A C 1
ATOM 645 O O . ASP A 1 84 ? -1.929 -14.054 -0.400 1.00 94.00 84 ASP A O 1
ATOM 649 N N . GLY A 1 85 ? -2.561 -13.203 1.572 1.00 90.50 85 GLY A N 1
ATOM 650 C CA . GLY A 1 85 ? -1.290 -13.403 2.256 1.00 90.50 85 GLY A CA 1
ATOM 651 C C . GLY A 1 85 ? -0.199 -12.504 1.670 1.00 90.50 85 GLY A C 1
ATOM 652 O O . GLY A 1 85 ? -0.256 -11.281 1.787 1.00 90.50 85 GLY A O 1
ATOM 653 N N . PHE A 1 86 ? 0.803 -13.126 1.047 1.00 88.56 86 PHE A N 1
ATOM 654 C CA . PHE A 1 86 ? 1.877 -12.453 0.298 1.00 88.56 86 PHE A CA 1
ATOM 655 C C . PHE A 1 86 ? 1.721 -12.603 -1.222 1.00 88.56 86 PHE A C 1
ATOM 657 O O . PHE A 1 86 ? 2.565 -12.130 -1.981 1.00 88.56 86 PHE A O 1
ATOM 664 N N . SER A 1 87 ? 0.658 -13.269 -1.679 1.00 90.00 87 SER A N 1
ATOM 665 C CA . SER A 1 87 ? 0.421 -13.508 -3.101 1.00 90.00 87 SER A CA 1
ATOM 666 C C . SER A 1 87 ? -0.316 -12.323 -3.702 1.00 90.00 87 SER A C 1
ATOM 668 O O . SER A 1 87 ? -1.401 -11.973 -3.238 1.00 90.00 87 SER A O 1
ATOM 670 N N . PHE A 1 88 ? 0.263 -11.704 -4.729 1.00 89.50 88 PHE A N 1
ATOM 671 C CA . PHE A 1 88 ? -0.415 -10.665 -5.498 1.00 89.50 88 PHE A CA 1
ATOM 672 C C . PHE A 1 88 ? -1.633 -11.249 -6.223 1.00 89.50 88 PHE A C 1
ATOM 674 O O . PHE A 1 88 ? -1.534 -12.292 -6.871 1.00 89.50 88 PHE A O 1
ATOM 681 N N . THR A 1 89 ? -2.759 -10.543 -6.150 1.00 90.06 89 THR A N 1
ATOM 682 C CA . THR A 1 89 ? -4.021 -10.957 -6.774 1.00 90.06 89 THR A CA 1
ATOM 683 C C . THR A 1 89 ? -4.380 -10.063 -7.957 1.00 90.06 89 THR A C 1
ATOM 685 O O . THR A 1 89 ? -4.586 -10.557 -9.064 1.00 90.06 89 THR A O 1
ATOM 688 N N . ARG A 1 90 ? -4.497 -8.748 -7.735 1.00 87.88 90 ARG A N 1
ATOM 689 C CA . ARG A 1 90 ? -4.870 -7.759 -8.766 1.00 87.88 90 ARG A CA 1
ATOM 690 C C . ARG A 1 90 ? -4.479 -6.344 -8.348 1.00 87.88 90 ARG A C 1
ATOM 692 O O . ARG A 1 90 ? -4.239 -6.110 -7.167 1.00 87.88 90 ARG A O 1
ATOM 699 N N . SER A 1 91 ? -4.497 -5.399 -9.283 1.00 89.31 91 SER A N 1
ATOM 700 C CA . SER A 1 91 ? -4.432 -3.962 -8.993 1.00 89.31 91 SER A CA 1
ATOM 701 C C . SER A 1 91 ? -5.813 -3.304 -9.093 1.00 89.31 91 SER A C 1
ATOM 703 O O . SER A 1 91 ? -6.691 -3.796 -9.807 1.00 89.31 91 SER A O 1
ATOM 705 N N . ILE A 1 92 ? -6.005 -2.203 -8.366 1.00 88.62 92 ILE A N 1
ATOM 706 C CA . ILE A 1 92 ? -7.127 -1.272 -8.537 1.00 88.62 92 ILE A CA 1
ATOM 707 C C . ILE A 1 92 ? -6.554 0.142 -8.613 1.00 88.62 92 ILE A C 1
ATOM 709 O O . ILE A 1 92 ? -5.704 0.505 -7.801 1.00 88.62 92 ILE A O 1
ATOM 713 N N . ASP A 1 93 ? -7.031 0.917 -9.579 1.00 85.12 93 ASP A N 1
ATOM 714 C CA . ASP A 1 93 ? -6.587 2.282 -9.843 1.00 85.12 93 ASP A CA 1
ATOM 715 C C . A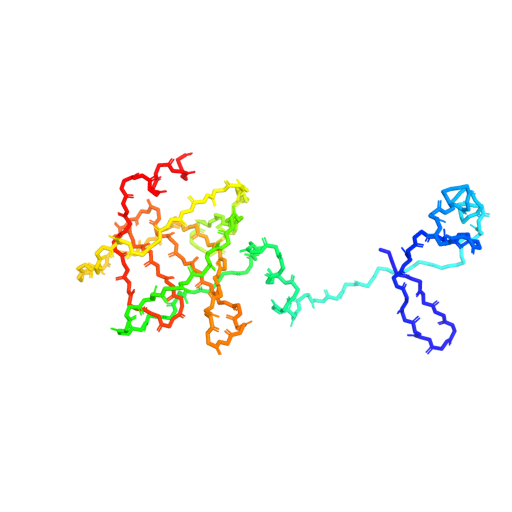SP A 1 93 ? -7.655 3.306 -9.436 1.00 85.12 93 ASP A C 1
ATOM 717 O O . ASP A 1 93 ? -8.821 2.968 -9.235 1.00 85.12 93 ASP A O 1
ATOM 721 N N . GLU A 1 94 ? -7.239 4.569 -9.342 1.00 83.44 94 GLU A N 1
ATOM 722 C CA . GLU A 1 94 ? -8.099 5.742 -9.125 1.00 83.44 94 GLU A CA 1
ATOM 723 C C . GLU A 1 94 ? -8.857 5.796 -7.783 1.00 83.44 94 GLU A C 1
ATOM 725 O O . GLU A 1 94 ? -9.750 6.629 -7.610 1.00 83.44 94 GLU A O 1
ATOM 730 N N . ILE A 1 95 ? -8.458 5.003 -6.786 1.00 87.94 95 ILE A N 1
ATOM 731 C CA . ILE A 1 95 ? -9.014 5.097 -5.429 1.00 87.94 95 ILE A CA 1
ATOM 732 C C . ILE A 1 95 ? -8.330 6.245 -4.687 1.00 87.94 95 ILE A C 1
ATOM 734 O O . ILE A 1 95 ? -7.118 6.244 -4.494 1.00 87.94 95 ILE A O 1
ATOM 738 N N . ARG A 1 96 ? -9.104 7.221 -4.207 1.00 89.31 96 ARG A N 1
ATOM 739 C CA . ARG A 1 96 ? -8.589 8.315 -3.369 1.00 89.31 96 ARG A CA 1
ATOM 740 C C . ARG A 1 96 ? -9.087 8.158 -1.943 1.00 89.31 96 ARG A C 1
ATOM 742 O O . ARG A 1 96 ? -10.256 8.411 -1.672 1.00 89.31 96 ARG A O 1
ATOM 749 N N . ILE A 1 97 ? -8.187 7.805 -1.030 1.00 88.81 97 ILE A N 1
ATOM 750 C CA . ILE A 1 97 ? -8.483 7.782 0.405 1.00 88.81 97 ILE A CA 1
ATOM 751 C C . ILE A 1 97 ? -7.813 8.954 1.117 1.00 88.81 97 ILE A C 1
ATOM 753 O O . ILE A 1 97 ? -6.732 9.400 0.735 1.00 88.81 97 ILE A O 1
ATOM 757 N N . SER A 1 98 ? -8.439 9.413 2.195 1.00 88.44 98 SER A N 1
ATOM 758 C CA . SER A 1 98 ? -7.815 10.304 3.169 1.00 88.44 98 SER A CA 1
ATOM 759 C C . SER A 1 98 ? -7.661 9.561 4.489 1.00 88.44 98 SER A C 1
ATOM 761 O O . SER A 1 98 ? -8.584 8.870 4.920 1.00 88.44 98 SER A O 1
ATOM 763 N N . ILE A 1 99 ? -6.495 9.703 5.119 1.00 91.12 99 ILE A N 1
ATOM 764 C CA . ILE A 1 99 ? -6.187 9.070 6.407 1.00 91.12 99 ILE A CA 1
ATOM 765 C C . ILE A 1 99 ? -6.103 10.071 7.568 1.00 91.12 99 ILE A C 1
ATOM 767 O O . ILE A 1 99 ? -6.020 9.654 8.716 1.00 91.12 99 ILE A O 1
ATOM 771 N N . GLU A 1 100 ? -6.184 11.375 7.284 1.00 89.06 100 GLU A N 1
ATOM 772 C CA . GLU A 1 100 ? -5.965 12.471 8.250 1.00 89.06 100 GLU A CA 1
ATOM 773 C C . GLU A 1 100 ? -6.966 12.484 9.415 1.00 89.06 100 GLU A C 1
ATOM 775 O O . GLU A 1 100 ? -6.693 13.037 10.474 1.00 89.06 100 GLU A O 1
ATOM 780 N N . VAL A 1 101 ? -8.149 11.901 9.214 1.00 88.81 101 VAL A N 1
ATOM 781 C CA . VAL A 1 101 ? -9.247 11.899 10.197 1.00 88.81 101 VAL A CA 1
ATOM 782 C C . VAL A 1 101 ? -9.506 10.521 10.802 1.00 88.81 101 VAL A C 1
ATOM 784 O O . VAL A 1 101 ? -10.486 10.340 11.526 1.00 88.81 101 VAL A O 1
ATOM 787 N N . LEU A 1 102 ? -8.670 9.528 10.489 1.00 93.62 102 LEU A N 1
ATOM 788 C CA . LEU A 1 102 ? -8.841 8.189 11.039 1.00 93.62 102 LEU A CA 1
ATOM 789 C C . LEU A 1 102 ? -8.348 8.151 12.491 1.00 93.62 102 LEU A C 1
ATOM 791 O O . LEU A 1 102 ? -7.257 8.642 12.778 1.00 93.62 102 LEU A O 1
ATOM 795 N N . PRO A 1 103 ? -9.107 7.542 13.415 1.00 95.31 103 PRO A N 1
ATOM 796 C CA . PRO A 1 103 ? -8.640 7.369 14.781 1.00 95.31 103 PRO A CA 1
ATOM 797 C C . PRO A 1 103 ? -7.523 6.320 14.839 1.00 95.31 103 PRO A C 1
ATOM 799 O O . PRO A 1 103 ? -7.467 5.410 14.007 1.00 95.31 103 PRO A O 1
ATOM 802 N N . LEU A 1 104 ? -6.678 6.392 15.869 1.00 95.62 104 LEU A N 1
ATOM 803 C CA . LEU A 1 104 ? -5.719 5.330 16.179 1.00 95.62 104 LEU A CA 1
ATOM 804 C C . LEU A 1 104 ? -6.431 3.980 16.334 1.00 95.62 104 LEU A C 1
ATOM 806 O O . LEU A 1 104 ? -7.487 3.878 16.966 1.00 95.62 104 LEU A O 1
ATOM 810 N N . ALA A 1 105 ? -5.835 2.929 15.775 1.00 95.88 105 ALA A N 1
ATOM 811 C CA . ALA A 1 105 ? -6.352 1.581 15.931 1.00 95.88 105 ALA A CA 1
ATOM 812 C C . ALA A 1 105 ? -6.166 1.100 17.374 1.00 95.88 105 ALA A C 1
ATOM 814 O O . ALA A 1 105 ? -5.085 1.210 17.959 1.00 95.88 105 ALA A O 1
ATOM 815 N N . ALA A 1 106 ? -7.212 0.496 17.934 1.00 92.50 106 ALA A N 1
ATOM 816 C CA . ALA A 1 106 ? -7.094 -0.217 19.196 1.00 92.50 106 ALA A CA 1
ATOM 817 C C . ALA A 1 106 ? -6.189 -1.461 19.040 1.00 92.50 106 ALA A C 1
ATOM 819 O O . ALA A 1 106 ? -6.058 -2.001 17.934 1.00 92.50 106 ALA A O 1
ATOM 820 N N . PRO A 1 107 ? -5.593 -1.969 20.136 1.00 91.12 107 PRO A N 1
ATOM 821 C CA . PRO A 1 107 ? -4.853 -3.223 20.103 1.00 91.12 107 PRO A CA 1
ATOM 822 C C . PRO A 1 107 ? -5.704 -4.358 19.526 1.00 91.12 107 PRO A C 1
ATOM 824 O O . PRO A 1 107 ? -6.808 -4.632 19.996 1.00 91.12 107 PRO A O 1
ATOM 827 N N . CYS A 1 108 ? -5.175 -5.027 18.507 1.00 93.12 108 CYS A N 1
ATOM 828 C CA . CYS A 1 108 ? -5.832 -6.139 17.842 1.00 93.12 108 CYS A CA 1
ATOM 829 C C . CYS A 1 108 ? -4.788 -7.145 17.345 1.00 93.12 108 CYS A C 1
ATOM 831 O O . CYS A 1 108 ? -3.729 -6.764 16.847 1.00 93.12 108 CYS A O 1
ATOM 833 N N . PHE A 1 109 ? -5.105 -8.432 17.499 1.00 91.94 109 PHE A N 1
ATOM 834 C CA . PHE A 1 109 ? -4.190 -9.553 17.248 1.00 91.94 109 PHE A CA 1
ATOM 835 C C . PHE A 1 109 ? -4.654 -10.478 16.115 1.00 91.94 109 PHE A C 1
ATOM 837 O O . PHE A 1 109 ? -4.066 -11.534 15.899 1.00 91.94 109 PHE A O 1
ATOM 844 N N . SER A 1 110 ? -5.719 -10.108 15.399 1.00 94.69 110 SER A N 1
ATOM 845 C CA . SER A 1 110 ? -6.158 -10.871 14.228 1.00 94.69 110 SER A CA 1
ATOM 846 C C . SER A 1 110 ? -5.177 -10.655 13.081 1.00 94.69 110 SER A C 1
ATOM 848 O O . SER A 1 110 ? -4.889 -9.516 12.720 1.00 94.69 110 SER A O 1
ATOM 850 N N . VAL A 1 111 ? -4.681 -11.741 12.493 1.00 91.75 111 VAL A N 1
ATOM 851 C CA . VAL A 1 111 ? -3.789 -11.668 11.331 1.00 91.75 111 VAL A CA 1
ATOM 852 C C . VAL A 1 111 ? -4.643 -11.480 10.072 1.00 91.75 111 VAL A C 1
ATOM 854 O O . VAL A 1 111 ? -5.468 -12.351 9.788 1.00 91.75 111 VAL A O 1
ATOM 857 N N . PRO A 1 112 ? -4.497 -10.369 9.329 1.00 94.12 112 PRO A N 1
ATOM 858 C CA . PRO A 1 112 ? -5.233 -10.160 8.086 1.00 94.12 112 PRO A CA 1
ATOM 859 C C . PRO A 1 112 ? -4.700 -11.083 6.984 1.00 94.12 112 PRO A C 1
ATOM 861 O O . PRO A 1 112 ? -3.485 -11.200 6.792 1.00 94.12 112 PRO A O 1
ATOM 864 N N . THR A 1 113 ? -5.606 -11.711 6.238 1.00 94.56 113 THR A N 1
ATOM 865 C CA . THR A 1 113 ? -5.253 -12.490 5.041 1.00 94.56 113 THR A CA 1
ATOM 866 C C . THR A 1 113 ? -5.357 -11.645 3.784 1.00 94.56 113 THR A C 1
ATOM 868 O O . THR A 1 113 ? -4.558 -11.809 2.871 1.00 94.56 113 THR A O 1
ATOM 871 N N . ARG A 1 114 ? -6.262 -10.665 3.752 1.00 96.25 114 ARG A N 1
ATOM 872 C CA . ARG A 1 114 ? -6.466 -9.797 2.597 1.00 96.25 114 ARG A CA 1
ATOM 873 C C . ARG A 1 114 ? -5.937 -8.401 2.869 1.00 96.25 114 ARG A C 1
ATOM 875 O O . ARG A 1 114 ? -6.354 -7.743 3.823 1.00 96.25 114 ARG A O 1
ATOM 882 N N . LYS A 1 115 ? -5.071 -7.913 1.987 1.00 96.12 115 LYS A N 1
ATOM 883 C CA . LYS A 1 115 ? -4.434 -6.597 2.127 1.00 96.12 115 LYS A CA 1
ATOM 884 C C . LYS A 1 115 ? -4.544 -5.805 0.827 1.00 96.12 115 LYS A C 1
ATOM 886 O O . LYS A 1 115 ? -4.502 -6.391 -0.251 1.00 96.12 115 LYS A O 1
ATOM 891 N N . ALA A 1 116 ? -4.672 -4.488 0.931 1.00 95.38 116 ALA A N 1
ATOM 892 C CA . ALA A 1 116 ? -4.469 -3.554 -0.171 1.00 95.38 116 ALA A CA 1
ATOM 893 C C . ALA A 1 116 ? -3.262 -2.672 0.154 1.00 95.38 116 ALA A C 1
ATOM 895 O O . ALA A 1 116 ? -3.166 -2.135 1.254 1.00 95.38 116 ALA A O 1
ATOM 896 N N . VAL A 1 117 ? -2.329 -2.545 -0.780 1.00 94.25 117 VAL A N 1
ATOM 897 C CA . VAL A 1 117 ? -1.043 -1.884 -0.551 1.00 94.25 117 VAL A CA 1
ATOM 898 C C . VAL A 1 117 ? -0.847 -0.813 -1.604 1.00 94.25 117 VAL A C 1
ATOM 900 O O . VAL A 1 117 ? -0.976 -1.082 -2.798 1.00 94.25 117 VAL A O 1
ATOM 903 N N . THR A 1 118 ? -0.526 0.390 -1.152 1.00 92.69 118 THR A N 1
ATOM 904 C CA . THR A 1 118 ? -0.114 1.502 -2.006 1.00 92.69 118 THR A CA 1
ATOM 905 C C . THR A 1 118 ? 1.152 2.143 -1.442 1.00 92.69 118 THR A C 1
ATOM 907 O O . THR A 1 118 ? 1.770 1.618 -0.514 1.00 92.69 118 THR A O 1
ATOM 910 N N . THR A 1 119 ? 1.533 3.298 -1.969 1.00 90.31 119 THR A N 1
ATOM 911 C CA . THR A 1 119 ? 2.612 4.121 -1.435 1.00 90.31 119 THR A CA 1
ATOM 912 C C . THR A 1 119 ? 2.093 5.419 -0.831 1.00 90.31 119 THR A C 1
ATOM 914 O O . THR A 1 119 ? 1.017 5.888 -1.187 1.00 90.31 119 THR A O 1
ATOM 917 N N . TYR A 1 120 ? 2.885 6.063 0.014 1.00 89.12 120 TYR A N 1
ATOM 918 C CA . TYR A 1 120 ? 2.680 7.442 0.435 1.00 89.12 120 TYR A CA 1
ATOM 919 C C . TYR A 1 120 ? 4.010 8.208 0.445 1.00 89.12 120 TYR A C 1
ATOM 921 O O . TYR A 1 120 ? 5.083 7.603 0.470 1.00 89.12 120 TYR A O 1
ATOM 929 N N . VAL A 1 121 ? 3.940 9.538 0.433 1.00 87.56 121 VAL A N 1
ATOM 930 C CA . VAL A 1 121 ? 5.086 10.438 0.653 1.00 87.56 121 VAL A CA 1
ATOM 931 C C . VAL A 1 121 ? 4.782 11.411 1.789 1.00 87.56 121 VAL A C 1
ATOM 933 O O . VAL A 1 121 ? 3.631 11.822 1.960 1.00 87.56 121 VAL A O 1
ATOM 936 N N . SER A 1 122 ? 5.804 11.781 2.564 1.00 83.19 122 SER A N 1
ATOM 937 C CA . SER A 1 122 ? 5.709 12.843 3.572 1.00 83.19 122 SER A CA 1
ATOM 938 C C . SER A 1 122 ? 6.294 14.157 3.042 1.00 83.19 122 SER A C 1
ATOM 940 O O . SER A 1 122 ? 7.158 14.168 2.165 1.00 83.19 122 SER A O 1
ATOM 942 N N . GLY A 1 123 ? 5.806 15.287 3.559 1.00 68.69 123 GLY A N 1
ATOM 943 C CA . GLY A 1 123 ? 6.249 16.615 3.117 1.00 68.69 123 GLY A CA 1
ATOM 944 C C . GLY A 1 123 ? 7.680 16.989 3.529 1.00 68.69 123 GLY A C 1
ATOM 945 O O . GLY A 1 123 ? 8.285 17.846 2.892 1.00 68.69 123 GLY A O 1
ATOM 946 N N . GLU A 1 124 ? 8.235 16.360 4.570 1.00 64.12 124 GLU A N 1
ATOM 947 C CA . GLU A 1 124 ? 9.560 16.702 5.118 1.00 64.12 124 GLU A CA 1
ATOM 948 C C . GLU A 1 124 ? 10.722 16.036 4.361 1.00 64.12 124 GLU A C 1
ATOM 950 O O . GLU A 1 124 ? 11.834 16.566 4.343 1.00 64.12 124 GLU A O 1
ATOM 955 N N . ALA A 1 125 ? 10.471 14.906 3.693 1.00 60.72 125 ALA A N 1
ATOM 956 C CA . ALA A 1 125 ? 11.409 14.263 2.780 1.00 60.72 125 ALA A CA 1
ATOM 957 C C . ALA A 1 125 ? 10.633 13.383 1.781 1.00 60.72 125 ALA A C 1
ATOM 959 O O . ALA A 1 125 ? 9.800 12.589 2.217 1.00 60.72 125 ALA A O 1
ATOM 960 N N . PRO A 1 126 ? 10.918 13.442 0.466 1.00 65.38 126 PRO A N 1
ATOM 961 C CA . PRO A 1 126 ? 10.188 12.695 -0.566 1.00 65.38 126 PRO A CA 1
ATOM 962 C C . PRO A 1 126 ? 10.537 11.191 -0.590 1.00 65.38 126 PRO A C 1
ATOM 964 O O . PRO A 1 126 ? 10.660 10.582 -1.653 1.00 65.38 126 PRO A O 1
ATOM 967 N N . ASP A 1 127 ? 10.727 10.574 0.576 1.00 76.00 127 ASP A N 1
ATOM 968 C CA . ASP A 1 127 ? 10.892 9.132 0.686 1.00 76.00 127 ASP A CA 1
ATOM 969 C C . ASP A 1 127 ? 9.529 8.456 0.515 1.00 76.00 127 ASP A C 1
ATOM 971 O O . ASP A 1 127 ? 8.631 8.583 1.346 1.00 76.00 127 ASP A O 1
ATOM 975 N N . VAL A 1 128 ? 9.374 7.754 -0.605 1.00 82.69 128 VAL A N 1
ATOM 976 C CA . VAL A 1 128 ? 8.171 6.979 -0.911 1.00 82.69 128 VAL A CA 1
ATOM 977 C C . VAL A 1 128 ? 8.131 5.740 -0.022 1.00 82.69 128 VAL A C 1
ATOM 979 O O . VAL A 1 128 ? 9.010 4.888 -0.093 1.00 82.69 128 VAL A O 1
ATOM 982 N N . ARG A 1 129 ? 7.099 5.587 0.793 1.00 86.94 129 ARG A N 1
ATOM 983 C CA . ARG A 1 129 ? 6.946 4.448 1.712 1.00 86.94 129 ARG A CA 1
ATOM 984 C C . ARG 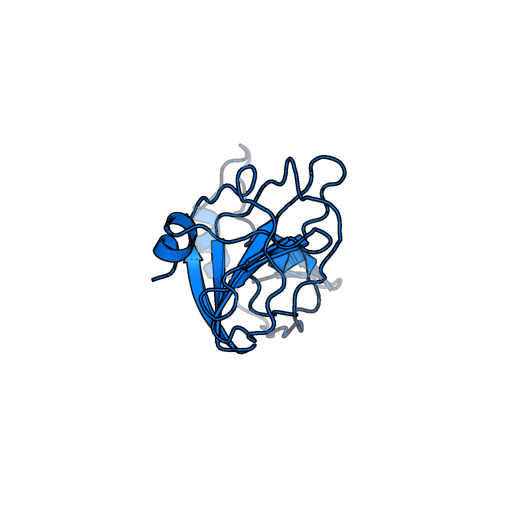A 1 129 ? 5.648 3.713 1.456 1.00 86.94 129 ARG A C 1
ATOM 986 O O . ARG A 1 129 ? 4.800 4.228 0.738 1.00 86.94 129 ARG A O 1
ATOM 993 N N . SER A 1 130 ? 5.489 2.509 1.996 1.00 90.62 130 SER A N 1
ATOM 994 C CA . SER A 1 130 ? 4.271 1.730 1.768 1.00 90.62 130 SER A CA 1
ATOM 995 C C . SER A 1 130 ? 3.169 2.159 2.727 1.00 90.62 130 SER A C 1
ATOM 997 O O . SER A 1 130 ? 3.411 2.515 3.880 1.00 90.62 130 SER A O 1
ATOM 999 N N . LEU A 1 131 ? 1.935 2.089 2.251 1.00 93.25 131 LEU A N 1
ATOM 1000 C CA . LEU A 1 131 ? 0.737 2.159 3.070 1.00 93.25 131 LEU A CA 1
ATOM 1001 C C . LEU A 1 131 ? -0.035 0.861 2.872 1.00 93.25 131 LEU A C 1
ATOM 1003 O O . LEU A 1 131 ? -0.402 0.516 1.749 1.00 93.25 131 LEU A O 1
ATOM 1007 N N . THR A 1 132 ? -0.282 0.152 3.969 1.00 95.69 132 THR A N 1
ATOM 1008 C CA . THR A 1 132 ? -1.003 -1.125 3.974 1.00 95.69 132 THR A CA 1
ATOM 1009 C C . THR A 1 132 ? -2.387 -0.945 4.579 1.00 95.69 132 THR A C 1
ATOM 1011 O O . THR A 1 132 ? -2.528 -0.390 5.664 1.00 95.69 132 THR A O 1
ATOM 1014 N N . ILE A 1 133 ? -3.413 -1.449 3.905 1.00 96.56 133 ILE A N 1
ATOM 1015 C CA . ILE A 1 133 ? -4.792 -1.510 4.386 1.00 96.56 133 ILE A CA 1
ATOM 1016 C C . ILE A 1 133 ? -5.156 -2.974 4.573 1.00 96.56 133 ILE A C 1
ATOM 1018 O O . ILE A 1 133 ? -5.098 -3.771 3.637 1.00 96.56 133 ILE A O 1
ATOM 1022 N N . GLU A 1 134 ? -5.563 -3.332 5.778 1.00 97.31 134 GLU A N 1
ATOM 1023 C CA . GLU A 1 134 ? -6.097 -4.653 6.081 1.00 97.31 134 GLU A CA 1
ATOM 1024 C C . GLU A 1 134 ? -7.576 -4.688 5.679 1.00 97.31 134 GLU A C 1
ATOM 1026 O O . GLU A 1 134 ? -8.385 -3.899 6.168 1.00 97.31 134 GLU A O 1
ATOM 1031 N N . LEU A 1 135 ? -7.947 -5.586 4.767 1.00 97.06 135 LEU A N 1
ATOM 1032 C CA . LEU A 1 135 ? -9.325 -5.702 4.269 1.00 97.06 135 LEU A CA 1
ATOM 1033 C C . LEU A 1 135 ? -10.173 -6.648 5.134 1.00 97.06 135 LEU A C 1
ATOM 1035 O O . LEU A 1 135 ? -11.405 -6.637 5.080 1.00 97.06 135 LEU A O 1
ATOM 1039 N N . ASP A 1 136 ? -9.510 -7.459 5.950 1.00 96.00 136 ASP A N 1
ATOM 1040 C CA . ASP A 1 136 ? -10.065 -8.364 6.946 1.00 96.00 136 ASP A CA 1
ATOM 1041 C C . ASP A 1 136 ? -9.276 -8.264 8.269 1.00 96.00 136 ASP A C 1
ATOM 1043 O O . ASP A 1 136 ? -8.473 -7.352 8.472 1.00 96.00 136 ASP A O 1
ATOM 1047 N N . GLY A 1 137 ? -9.564 -9.151 9.225 1.00 95.00 137 GLY A N 1
ATOM 1048 C CA . GLY A 1 137 ? -8.908 -9.134 10.534 1.00 95.00 137 GLY A CA 1
ATOM 1049 C C . GLY A 1 137 ? -9.150 -7.827 11.298 1.00 95.00 137 GLY A C 1
ATOM 1050 O O . GLY A 1 137 ? -10.296 -7.462 11.563 1.00 95.00 137 GLY A O 1
ATOM 1051 N N . CYS A 1 138 ? -8.067 -7.136 11.660 1.00 95.75 138 CYS A N 1
ATOM 1052 C CA . CYS A 1 138 ? -8.108 -5.905 12.455 1.00 95.75 138 CYS A CA 1
ATOM 1053 C C . CYS A 1 138 ? -8.548 -4.661 11.668 1.00 95.75 138 CYS A C 1
ATOM 1055 O O . CYS A 1 138 ? -8.912 -3.655 12.282 1.00 95.75 138 CYS A O 1
ATOM 1057 N N . ARG A 1 139 ? -8.564 -4.733 10.330 1.00 97.06 139 ARG A N 1
ATOM 1058 C CA . ARG A 1 139 ? -9.032 -3.653 9.449 1.00 97.06 139 ARG A CA 1
ATOM 1059 C C . ARG A 1 139 ? -8.340 -2.317 9.721 1.00 97.06 139 ARG A C 1
ATOM 1061 O O . ARG A 1 139 ? -8.994 -1.295 9.927 1.00 97.06 139 ARG A O 1
ATOM 1068 N N . ARG A 1 140 ? -7.013 -2.334 9.789 1.00 97.19 140 ARG A N 1
ATOM 1069 C CA . ARG A 1 140 ? -6.184 -1.149 10.027 1.00 97.19 140 ARG A CA 1
ATOM 1070 C C . ARG A 1 140 ? -5.689 -0.536 8.721 1.00 97.19 140 ARG A C 1
ATOM 1072 O O . ARG A 1 140 ? -5.552 -1.225 7.714 1.00 97.19 140 ARG A O 1
ATOM 1079 N N . VAL A 1 141 ? -5.375 0.753 8.772 1.00 96.69 141 VAL A N 1
ATOM 1080 C CA . VAL A 1 141 ? -4.556 1.466 7.790 1.00 96.69 141 VAL A CA 1
ATOM 1081 C C . VAL A 1 141 ? -3.207 1.742 8.441 1.00 96.69 141 VAL A C 1
ATOM 1083 O O . VAL A 1 141 ? -3.143 2.345 9.509 1.00 96.69 141 VAL A O 1
ATOM 1086 N N . ILE A 1 142 ? -2.130 1.263 7.833 1.00 96.19 142 ILE A N 1
ATOM 1087 C CA . ILE A 1 142 ? -0.793 1.239 8.424 1.00 96.19 142 ILE A CA 1
ATOM 1088 C C . ILE A 1 142 ? 0.187 1.888 7.440 1.00 96.19 142 ILE A C 1
ATOM 1090 O O . ILE A 1 142 ? 0.642 1.223 6.506 1.00 96.19 142 ILE A O 1
ATOM 1094 N N . PRO A 1 143 ? 0.499 3.183 7.611 1.00 94.25 143 PRO A N 1
ATOM 1095 C CA . PRO A 1 143 ? 1.615 3.821 6.925 1.00 94.25 143 PRO A CA 1
ATOM 1096 C C . PRO A 1 143 ? 2.940 3.369 7.559 1.00 94.25 143 PRO A C 1
ATOM 1098 O O . PRO A 1 143 ? 3.104 3.448 8.778 1.00 94.25 143 PRO A O 1
ATOM 1101 N N . ASP A 1 144 ? 3.889 2.907 6.747 1.00 91.75 144 ASP A N 1
ATOM 1102 C CA . ASP A 1 144 ? 5.189 2.411 7.218 1.00 91.75 144 ASP A CA 1
ATOM 1103 C C . ASP A 1 144 ? 5.966 3.444 8.058 1.00 91.75 144 ASP A C 1
ATOM 1105 O O . ASP A 1 144 ? 6.443 4.469 7.577 1.00 91.75 144 ASP A O 1
ATOM 1109 N N . GLY A 1 145 ? 6.190 3.128 9.328 1.00 91.56 145 GLY A N 1
ATOM 1110 C CA . GLY A 1 145 ? 6.871 3.981 10.299 1.00 91.56 145 GLY A CA 1
ATOM 1111 C C . GLY A 1 145 ? 5.932 4.852 11.136 1.00 91.56 145 GLY A C 1
ATOM 1112 O O . GLY A 1 145 ? 6.421 5.597 11.982 1.00 91.56 145 GLY A O 1
ATOM 1113 N N . HIS A 1 146 ? 4.613 4.732 10.957 1.00 93.12 146 HIS A N 1
ATOM 1114 C CA . HIS A 1 146 ? 3.600 5.455 11.729 1.00 93.12 146 HIS A CA 1
ATOM 1115 C C . HIS A 1 146 ? 2.691 4.512 12.526 1.00 93.12 146 HIS A C 1
ATOM 1117 O O . HIS A 1 146 ? 2.668 3.294 12.320 1.00 93.12 146 HIS A O 1
ATOM 1123 N N . ALA A 1 147 ? 1.966 5.087 13.481 1.00 95.25 147 ALA A N 1
ATOM 1124 C CA . ALA A 1 147 ? 0.985 4.383 14.287 1.00 95.25 147 ALA A CA 1
ATOM 1125 C C . ALA A 1 147 ? -0.161 3.846 13.405 1.00 95.25 147 ALA A C 1
ATOM 1127 O O . ALA A 1 147 ? -0.664 4.579 12.549 1.00 95.25 147 ALA A O 1
ATOM 1128 N N . PRO A 1 148 ? -0.609 2.593 13.612 1.00 96.56 148 PRO A N 1
ATOM 1129 C CA . PRO A 1 148 ? -1.772 2.053 12.921 1.00 96.56 148 PRO A CA 1
ATOM 1130 C C . PRO A 1 148 ? -3.038 2.869 13.194 1.00 96.56 148 PRO A C 1
ATOM 1132 O O . PRO A 1 148 ? -3.360 3.179 14.342 1.00 96.56 148 PRO A O 1
ATOM 1135 N N . LEU A 1 149 ? -3.793 3.140 12.137 1.00 96.88 149 LEU A N 1
ATOM 1136 C CA . LEU A 1 149 ? -5.081 3.824 12.164 1.00 96.88 149 LEU A CA 1
ATOM 1137 C C . LEU A 1 149 ? -6.205 2.813 11.931 1.00 96.88 149 LEU A C 1
ATOM 1139 O O . LEU A 1 149 ? -6.008 1.791 11.271 1.00 96.88 149 LEU A O 1
ATOM 1143 N N . GLN A 1 150 ? -7.395 3.067 12.459 1.00 97.25 150 GLN A N 1
ATOM 1144 C CA . GLN A 1 150 ? -8.557 2.223 12.198 1.00 97.25 150 GLN A CA 1
ATOM 1145 C C . GLN A 1 150 ? -9.149 2.574 10.828 1.00 97.25 150 GLN A C 1
ATOM 1147 O O . GLN A 1 150 ? -9.534 3.720 10.602 1.00 97.25 150 GLN A O 1
ATOM 1152 N N . ALA A 1 151 ? -9.268 1.598 9.920 1.00 96.56 151 ALA A N 1
ATOM 1153 C CA . ALA A 1 151 ? -9.926 1.828 8.635 1.00 96.56 151 ALA A CA 1
ATOM 1154 C C . ALA A 1 151 ? -11.419 2.112 8.839 1.00 96.56 151 ALA A C 1
ATOM 1156 O O . ALA A 1 151 ? -12.098 1.419 9.605 1.00 96.56 151 ALA A O 1
ATOM 1157 N N . SER A 1 152 ? -11.933 3.110 8.120 1.00 96.00 152 SER A N 1
ATOM 1158 C CA . SER A 1 152 ? -13.358 3.422 8.107 1.00 96.00 152 SER A CA 1
ATOM 1159 C C . SER A 1 152 ? -14.136 2.460 7.199 1.00 96.00 152 SER A C 1
ATOM 1161 O O . SER A 1 152 ? -13.563 1.749 6.366 1.00 96.00 152 SER A O 1
ATOM 1163 N N . ALA A 1 153 ? -15.462 2.422 7.348 1.00 94.69 153 ALA A N 1
ATOM 1164 C CA . ALA A 1 153 ? -16.310 1.588 6.499 1.00 94.69 153 ALA A CA 1
ATOM 1165 C C . ALA A 1 153 ? -16.262 2.032 5.028 1.00 94.69 153 ALA A C 1
ATOM 1167 O O . ALA A 1 153 ? -16.334 1.185 4.137 1.00 94.69 153 ALA A O 1
ATOM 1168 N N . GLU A 1 154 ? -16.101 3.335 4.799 1.00 94.12 154 GLU A N 1
ATOM 1169 C CA . GLU A 1 154 ? -15.960 3.960 3.486 1.00 94.12 154 GLU A CA 1
ATOM 1170 C C . GLU A 1 154 ? -14.684 3.460 2.803 1.00 94.12 154 GLU A C 1
ATOM 1172 O O . GLU A 1 154 ? -14.775 2.878 1.725 1.00 94.12 154 GLU A O 1
ATOM 1177 N N . ILE A 1 155 ? -13.524 3.545 3.473 1.00 94.88 155 ILE A N 1
ATOM 1178 C CA . ILE A 1 155 ? -12.249 3.035 2.935 1.00 94.88 155 ILE A CA 1
ATOM 1179 C C . ILE A 1 155 ? -12.362 1.553 2.576 1.00 94.88 155 ILE A C 1
ATOM 1181 O O . ILE A 1 155 ? -11.965 1.144 1.492 1.00 94.88 155 ILE A O 1
ATOM 1185 N N . LEU A 1 156 ? -12.929 0.733 3.464 1.00 95.88 156 LEU A N 1
ATOM 1186 C CA . LEU A 1 156 ? -13.068 -0.705 3.215 1.00 95.88 156 LEU A CA 1
ATOM 1187 C C . LEU A 1 156 ? -14.033 -1.023 2.063 1.00 95.88 156 LEU A C 1
ATOM 1189 O O . LEU A 1 156 ? -13.948 -2.107 1.484 1.00 95.88 156 LEU A O 1
ATOM 1193 N N . SER A 1 157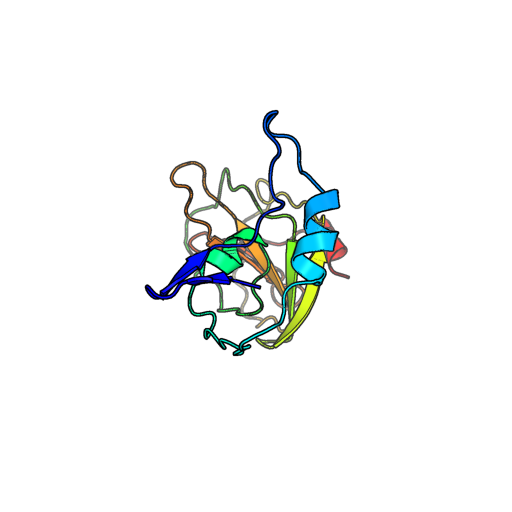 ? -14.977 -0.128 1.759 1.00 94.25 157 SER A N 1
ATOM 1194 C CA . SER A 1 157 ? -15.954 -0.332 0.687 1.00 94.25 157 SER A CA 1
ATOM 1195 C C . SER A 1 157 ? -15.358 -0.168 -0.712 1.00 94.25 157 SER A C 1
ATOM 1197 O O . SER A 1 157 ? -15.811 -0.860 -1.619 1.00 94.25 157 SER A O 1
ATOM 1199 N N . GLU A 1 158 ? -14.287 0.620 -0.852 1.00 93.44 158 GLU A N 1
ATOM 1200 C CA . GLU A 1 158 ? -13.542 0.807 -2.110 1.00 93.44 158 GLU A CA 1
ATOM 1201 C C . GLU A 1 158 ? -12.875 -0.490 -2.614 1.00 93.44 158 GLU A C 1
ATOM 1203 O O . GLU A 1 158 ? -12.534 -0.613 -3.787 1.00 93.44 158 GLU A O 1
ATOM 1208 N N . PHE A 1 159 ? -12.702 -1.488 -1.735 1.00 91.69 159 PHE A N 1
ATOM 1209 C CA . PHE A 1 159 ? -11.973 -2.733 -2.020 1.00 91.69 159 PHE A CA 1
ATOM 1210 C C . PHE A 1 159 ? -12.851 -3.997 -2.003 1.00 91.69 159 PHE A C 1
ATOM 1212 O O . PHE A 1 159 ? -12.330 -5.114 -1.855 1.00 91.69 159 PHE A O 1
ATOM 1219 N N . ARG A 1 160 ? -14.176 -3.838 -2.089 1.00 82.12 160 ARG A N 1
ATOM 1220 C CA . ARG A 1 160 ? -15.121 -4.965 -2.135 1.00 82.12 160 ARG A CA 1
ATOM 1221 C C . ARG A 1 160 ? -15.212 -5.620 -3.509 1.00 82.12 160 ARG A C 1
ATOM 1223 O O . ARG A 1 160 ? -15.014 -4.942 -4.537 1.00 82.12 160 ARG A O 1
#

Secondary structure (DSSP, 8-state):
--EE-TT--EE--PPPB-TTS-B-THHHHHHTTS--------------HHHHTSSS--S--------SS--TT-EE-S-EEEEETTEEEEEE-S-----TTPPBPPP--PPPSEEEEEEEE-SSS---EEEEEESSTT-EEEETTS--EEPPHHHHHTT-

Radius of gyration: 21.39 Å; chains: 1; bounding box: 46×35×62 Å

Foldseek 3Di:
DWDQDPVGDTDDDDQDAPPVRHRPPVVVVVVVVDDCPDDDDDPDPPPDVVVVLVQQEDLFDDDAAEAEAADPQKAWAFKKFKFQQSGTDDIDGRHDDDDNPFAFQDDFDFDARIKIKGWIAHPVDRDIWIWIARLDGSGWIGTHRYGITHDDPVNSVVVD

Sequence (160 aa):
MWLVDDWGRAVEPTLPIGECGVPNVSAIADIRKLYLVNEFDHSIPIVDPQRLRVSSCSPHFADPVTGTTEGTGLTVGYTYCLFDGFSFTRSIDEIRISIEVLPLAAPCFSVPTRKAVTTYVSGEAPDVRSLTIELDGCRRVIPDGHAPLQASAEILSEFR